Protein AF-A0A833VV05-F1 (afdb_monomer_lite)

Sequence (163 aa):
MVAESTSGPASGTRRAVASLAGASEFLPGLPSRGNFTLGFNSNMNVKTHLCLHDTSPPVGQIIKTDATNILIRSLQLNKQKSDLKEPVPKGKRTPTRYLDSKVPSKRLNTGASSSRQGSSSGFSEQTLQSLTVERLRALLKERGLSPKGRKDELISRLKNHDA

InterPro domains:
  IPR003034 SAP domain [PF02037] (128-162)
  IPR003034 SAP domain [PS50800] (128-162)
  IPR003034 SAP domain [SM00513] (128-162)
  IPR018276 DET1- and DDB1-associated protein 1 domain [PF10172] (25-81)
  IPR033575 DET1- and DDB1-associated protein 1-like [PTHR31879] (24-151)
  IPR036361 SAP domain superfamily [G3DSA:1.10.720.30] (127-163)
  IPR036361 SAP domain superfamily [SSF68906] (122-161)

Radius of gyration: 33.91 Å; chains: 1; bounding box: 61×110×70 Å

pLDDT: mean 73.34, std 20.2, range [37.59, 97.0]

Organism: NCBI:txid544730

Foldseek 3Di:
DDDDDDDDDDDDPDDDDPDDPDCVVVPPPDDDPPPDPDDDDPPPPDDDDDPPDDPPPPPPDDDDDDPDDPVVVVVVVVVVVVVVDDDDDDDDDDPDDPPDPPDPDDDDDDPPPPDPPPDLQQQDLVRLVPDDLVVLLVVCVVVVHDSDDDSVVSSVVSVVVND

Secondary structure (DSSP, 8-state):
-------PPP-----------SGGGG-TT----S---SPPPS---PPPP---S--PPPTT-------S-HHHHHHHHHHHHHHTS------S--------------------------------HHHHHHS-HHHHHHHHHHTT----S-HHHHHHHHHHHH-

Structure (mmCIF, N/CA/C/O backbone):
data_AF-A0A833VV05-F1
#
_entry.id   AF-A0A833VV05-F1
#
loop_
_atom_site.group_PDB
_atom_site.id
_atom_site.type_symbol
_atom_site.label_atom_id
_atom_site.label_alt_id
_atom_site.label_comp_id
_atom_site.label_asym_id
_atom_site.label_entity_id
_atom_site.label_seq_id
_atom_site.pdbx_PDB_ins_code
_atom_site.Cartn_x
_atom_site.Cartn_y
_atom_site.Cartn_z
_atom_site.occupancy
_atom_site.B_iso_or_equiv
_atom_site.auth_seq_id
_atom_site.auth_comp_id
_atom_site.auth_asym_id
_atom_site.auth_atom_id
_atom_site.pdbx_PDB_model_num
ATOM 1 N N . MET A 1 1 ? -0.731 -90.424 -5.203 1.00 41.53 1 MET A N 1
ATOM 2 C CA . MET A 1 1 ? 0.075 -89.302 -4.666 1.00 41.53 1 MET A CA 1
ATOM 3 C C . MET A 1 1 ? 0.309 -88.378 -5.852 1.00 41.53 1 MET A C 1
ATOM 5 O O . MET A 1 1 ? 0.805 -88.873 -6.845 1.00 41.53 1 MET A O 1
ATOM 9 N N . VAL A 1 2 ? -0.145 -87.132 -5.920 1.00 42.22 2 VAL A N 1
ATOM 10 C CA . VAL A 1 2 ? -0.002 -86.020 -4.969 1.00 42.22 2 VAL A CA 1
ATOM 11 C C . VAL A 1 2 ? -1.119 -84.991 -5.236 1.00 42.22 2 VAL A C 1
ATOM 13 O O . VAL A 1 2 ? -1.679 -84.949 -6.326 1.00 42.22 2 VAL A O 1
ATOM 16 N N . ALA A 1 3 ? -1.443 -84.235 -4.190 1.00 42.66 3 ALA A N 1
ATOM 17 C CA . ALA A 1 3 ? -2.558 -83.319 -4.009 1.00 42.66 3 ALA A CA 1
ATOM 18 C C . ALA A 1 3 ? -2.575 -82.061 -4.899 1.00 42.66 3 ALA A C 1
ATOM 20 O O . ALA A 1 3 ? -1.542 -81.522 -5.289 1.00 42.66 3 ALA A O 1
ATOM 21 N N . GLU A 1 4 ? -3.796 -81.562 -5.093 1.00 37.59 4 GLU A N 1
ATOM 22 C CA . GLU A 1 4 ? -4.142 -80.180 -5.413 1.00 37.59 4 GLU A CA 1
ATOM 23 C C . GLU A 1 4 ? -3.740 -79.249 -4.255 1.00 37.59 4 GLU A C 1
ATOM 25 O O . GLU A 1 4 ? -3.942 -79.579 -3.085 1.00 37.59 4 GLU A O 1
ATOM 30 N N . SER A 1 5 ? -3.174 -78.080 -4.560 1.00 43.81 5 SER A N 1
ATOM 31 C CA . SER A 1 5 ? -3.082 -76.952 -3.624 1.00 43.81 5 SER A CA 1
ATOM 32 C C . SER A 1 5 ? -2.932 -75.641 -4.389 1.00 43.81 5 SER A C 1
ATOM 34 O O . SER A 1 5 ? -1.874 -75.301 -4.915 1.00 43.81 5 SER A O 1
ATOM 36 N N . THR A 1 6 ? -4.032 -74.901 -4.431 1.00 48.34 6 THR A N 1
ATOM 37 C CA . THR A 1 6 ? -4.103 -73.472 -4.721 1.00 48.34 6 THR A CA 1
ATOM 38 C C . THR A 1 6 ? -3.445 -72.666 -3.598 1.00 48.34 6 THR A C 1
ATOM 40 O O . THR A 1 6 ? -3.813 -72.849 -2.440 1.00 48.34 6 THR A O 1
ATOM 43 N N . SER A 1 7 ? -2.581 -71.698 -3.913 1.00 41.19 7 SER A N 1
ATOM 44 C CA . SER A 1 7 ? -2.382 -70.525 -3.044 1.00 41.19 7 SER A CA 1
ATOM 45 C C . SER A 1 7 ? -1.644 -69.405 -3.779 1.00 41.19 7 SER A C 1
ATOM 47 O O . SER A 1 7 ? -0.454 -69.522 -4.072 1.00 41.19 7 SER A O 1
ATOM 49 N N . GLY A 1 8 ? -2.352 -68.307 -4.058 1.00 39.28 8 GLY A N 1
ATOM 50 C CA . GLY A 1 8 ? -1.732 -67.032 -4.420 1.00 39.28 8 GLY A CA 1
ATOM 51 C C . GLY A 1 8 ? -1.012 -66.402 -3.217 1.00 39.28 8 GLY A C 1
ATOM 52 O O . GLY A 1 8 ? -1.348 -66.718 -2.073 1.00 39.28 8 GLY A O 1
ATOM 53 N N . PRO A 1 9 ? -0.031 -65.509 -3.429 1.00 45.41 9 PRO A N 1
ATOM 54 C CA . PRO A 1 9 ? 0.635 -64.844 -2.323 1.00 45.41 9 PRO A CA 1
ATOM 55 C C . PRO A 1 9 ? -0.220 -63.688 -1.791 1.00 45.41 9 PRO A C 1
ATOM 57 O O . PRO A 1 9 ? -0.620 -62.771 -2.509 1.00 45.41 9 PRO A O 1
ATOM 60 N N . ALA A 1 10 ? -0.489 -63.778 -0.493 1.00 38.91 10 ALA A N 1
ATOM 61 C CA . ALA A 1 10 ? -1.207 -62.819 0.314 1.00 38.91 10 ALA A CA 1
ATOM 62 C C . ALA A 1 10 ? -0.464 -61.481 0.459 1.00 38.91 10 ALA A C 1
ATOM 64 O O . ALA A 1 10 ? 0.754 -61.414 0.620 1.00 38.91 10 ALA A O 1
ATOM 65 N N . SER A 1 11 ? -1.275 -60.423 0.498 1.00 46.88 11 SER A N 1
ATOM 66 C CA . SER A 1 11 ? -0.997 -59.132 1.125 1.00 46.88 11 SER A CA 1
ATOM 67 C C . SER A 1 11 ? -0.297 -59.297 2.477 1.00 46.88 11 SER A C 1
ATOM 69 O O . SER A 1 11 ? -0.811 -59.989 3.358 1.00 46.88 11 SER A O 1
ATOM 71 N N . GLY A 1 12 ? 0.829 -58.607 2.684 1.00 40.38 12 GLY A N 1
ATOM 72 C CA . GLY A 1 12 ? 1.460 -58.624 3.999 1.00 40.38 12 GLY A CA 1
ATOM 73 C C . GLY A 1 12 ? 2.858 -58.034 4.141 1.00 40.38 12 GLY A C 1
ATOM 74 O O . GLY A 1 12 ? 3.636 -58.577 4.917 1.00 40.38 12 GLY A O 1
ATOM 75 N N . THR A 1 13 ? 3.201 -56.911 3.509 1.00 48.06 13 THR A N 1
ATOM 76 C CA . THR A 1 13 ? 4.339 -56.101 3.985 1.00 48.06 13 THR A CA 1
ATOM 77 C C . THR A 1 13 ? 3.888 -55.218 5.145 1.00 48.06 13 THR A C 1
ATOM 79 O O . THR A 1 13 ? 3.693 -54.013 5.022 1.00 48.06 13 THR A O 1
ATOM 82 N N . ARG A 1 14 ? 3.734 -55.829 6.325 1.00 61.78 14 ARG A N 1
ATOM 83 C CA . ARG A 1 14 ? 3.861 -55.092 7.586 1.00 61.78 14 ARG A CA 1
ATOM 84 C C . ARG A 1 14 ? 5.339 -55.045 7.950 1.00 61.78 14 ARG A C 1
ATOM 86 O O . ARG A 1 14 ? 5.885 -56.047 8.403 1.00 61.78 14 ARG A O 1
ATOM 93 N N . ARG A 1 15 ? 5.981 -53.882 7.805 1.00 39.06 15 ARG A N 1
ATOM 94 C CA . ARG A 1 15 ? 7.202 -53.578 8.560 1.00 39.06 15 ARG A CA 1
ATOM 95 C C . ARG A 1 15 ? 7.352 -52.074 8.789 1.00 39.06 15 ARG A C 1
ATOM 97 O O . ARG A 1 15 ? 7.561 -51.343 7.837 1.00 39.06 15 ARG A O 1
ATOM 104 N N . ALA A 1 16 ? 7.228 -51.716 10.073 1.00 42.12 16 ALA A N 1
ATOM 105 C CA . ALA A 1 16 ? 7.952 -50.688 10.832 1.00 42.12 16 ALA A CA 1
ATOM 106 C C . ALA A 1 16 ? 8.048 -49.284 10.182 1.00 42.12 16 ALA A C 1
ATOM 108 O O . ALA A 1 16 ? 8.603 -49.119 9.111 1.00 42.12 16 ALA A O 1
ATOM 109 N N . VAL A 1 17 ? 7.582 -48.196 10.787 1.00 45.38 17 VAL A N 1
ATOM 110 C CA . VAL A 1 17 ? 7.874 -47.745 12.151 1.00 45.38 17 VAL A CA 1
ATOM 111 C C . VAL A 1 17 ? 6.917 -46.604 12.512 1.00 45.38 17 VAL A C 1
ATOM 113 O O . VAL A 1 17 ? 6.590 -45.762 11.679 1.00 45.38 17 VAL A O 1
ATOM 116 N N . ALA A 1 18 ? 6.490 -46.557 13.772 1.00 54.88 18 ALA A N 1
ATOM 117 C CA . ALA A 1 18 ? 5.976 -45.333 14.371 1.00 54.88 18 ALA A CA 1
ATOM 118 C C . ALA A 1 18 ? 7.066 -44.241 14.355 1.00 54.88 18 ALA A C 1
ATOM 120 O O . ALA A 1 18 ? 8.248 -44.564 14.450 1.00 54.88 18 ALA A O 1
ATOM 121 N N . SER A 1 19 ? 6.635 -42.973 14.314 1.00 54.44 19 SER A N 1
ATOM 122 C CA . SER A 1 19 ? 7.435 -41.732 14.375 1.00 54.44 19 SER A CA 1
ATOM 123 C C . SER A 1 19 ? 7.867 -41.102 13.037 1.00 54.44 19 SER A C 1
ATOM 125 O O . SER A 1 19 ? 9.054 -40.898 12.791 1.00 54.44 19 SER A O 1
ATOM 127 N N . LEU A 1 20 ? 6.895 -40.666 12.224 1.00 55.66 20 LEU A N 1
ATOM 128 C CA . LEU A 1 20 ? 7.087 -39.514 11.323 1.00 55.66 20 LEU A CA 1
ATOM 129 C C . LEU A 1 20 ? 5.802 -38.680 11.114 1.00 55.66 20 LEU A C 1
ATOM 131 O O . LEU A 1 20 ? 5.633 -38.044 10.078 1.00 55.66 20 LEU A O 1
ATOM 135 N N . ALA A 1 21 ? 4.875 -38.681 12.078 1.00 62.47 21 ALA A N 1
ATOM 136 C CA . ALA A 1 21 ? 3.733 -37.761 12.068 1.00 62.47 21 ALA A CA 1
ATOM 137 C C . ALA A 1 21 ? 4.200 -36.401 12.608 1.00 62.47 21 ALA A C 1
ATOM 139 O O . ALA A 1 21 ? 4.061 -36.086 13.789 1.00 62.47 21 ALA A O 1
ATOM 140 N N . GLY A 1 22 ? 4.906 -35.662 11.756 1.00 73.12 22 GLY A N 1
ATOM 141 C CA . GLY A 1 22 ? 5.257 -34.264 11.976 1.00 73.12 22 GLY A CA 1
ATOM 142 C C . GLY A 1 22 ? 4.432 -33.362 11.062 1.00 73.12 22 GLY A C 1
ATOM 143 O O . GLY A 1 22 ? 3.610 -33.829 10.281 1.00 73.12 22 GLY A O 1
ATOM 144 N N . ALA A 1 23 ? 4.708 -32.057 11.084 1.00 81.88 23 ALA A N 1
ATOM 145 C CA . ALA A 1 23 ? 3.979 -31.067 10.285 1.00 81.88 23 ALA A CA 1
ATOM 146 C C . ALA A 1 23 ? 3.953 -31.344 8.762 1.00 81.88 23 ALA A C 1
ATOM 148 O O . ALA A 1 23 ? 3.138 -30.755 8.058 1.00 81.88 23 ALA A O 1
ATOM 149 N N . SER A 1 24 ? 4.809 -32.237 8.248 1.00 86.12 24 SER A N 1
ATOM 150 C CA . SER A 1 24 ? 4.853 -32.665 6.844 1.00 86.12 24 SER A CA 1
ATOM 151 C C . SER A 1 24 ? 3.555 -33.297 6.344 1.00 86.12 24 SER A C 1
ATOM 153 O O . SER A 1 24 ? 3.275 -33.213 5.150 1.00 86.12 24 SER A O 1
ATOM 155 N N . GLU A 1 25 ? 2.737 -33.871 7.228 1.00 90.44 25 GLU A N 1
ATOM 156 C CA . GLU A 1 25 ? 1.419 -34.407 6.864 1.00 90.44 25 GLU A CA 1
ATOM 157 C C . GLU A 1 25 ? 0.432 -33.319 6.398 1.00 90.44 25 GLU A C 1
ATOM 159 O O . GLU A 1 25 ? -0.494 -33.607 5.642 1.00 90.44 25 GLU A O 1
ATOM 164 N N . PHE A 1 26 ? 0.676 -32.056 6.771 1.00 89.00 26 PHE A N 1
ATOM 165 C CA . PHE A 1 26 ? -0.127 -30.891 6.379 1.00 89.00 26 PHE A CA 1
ATOM 166 C C . PHE A 1 26 ? 0.482 -30.081 5.225 1.00 89.00 26 PHE A C 1
ATOM 168 O O . PHE A 1 26 ? -0.053 -29.033 4.863 1.00 89.00 26 PHE A O 1
ATOM 175 N N . LEU A 1 27 ? 1.597 -30.539 4.648 1.00 88.06 27 LEU A N 1
ATOM 176 C CA . LEU A 1 27 ? 2.273 -29.881 3.527 1.00 88.06 27 LEU A CA 1
ATOM 177 C C . LEU A 1 27 ? 2.040 -30.483 2.117 1.00 88.06 27 LEU A C 1
ATOM 179 O O . LEU A 1 27 ? 2.607 -29.922 1.174 1.00 88.06 27 LEU A O 1
ATOM 183 N N . PRO A 1 28 ? 1.261 -31.565 1.877 1.00 92.12 28 PRO A N 1
ATOM 184 C CA . PRO A 1 28 ? 1.012 -32.005 0.506 1.00 92.12 28 PRO A CA 1
ATOM 185 C C . PRO A 1 28 ? 0.095 -31.017 -0.238 1.00 92.12 28 PRO A C 1
ATOM 187 O O . PRO A 1 28 ? -0.791 -30.399 0.348 1.00 92.12 28 PRO A O 1
ATOM 190 N N . GLY A 1 29 ? 0.287 -30.884 -1.556 1.00 90.69 29 GLY A N 1
ATOM 191 C CA . GLY A 1 29 ? -0.605 -30.095 -2.419 1.00 90.69 29 GLY A CA 1
ATOM 192 C C . GLY A 1 29 ? -0.365 -28.581 -2.422 1.00 90.69 29 GLY A C 1
ATOM 193 O O . GLY A 1 29 ? -1.275 -27.824 -2.757 1.00 90.69 29 GLY A O 1
ATOM 194 N N . LEU A 1 30 ? 0.842 -28.119 -2.073 1.00 90.12 30 LEU A N 1
ATOM 195 C CA . LEU A 1 30 ? 1.192 -26.703 -2.209 1.00 90.12 30 LEU A CA 1
ATOM 196 C C . LEU A 1 30 ? 1.001 -26.224 -3.662 1.00 90.12 30 LEU A C 1
ATOM 198 O O . LEU A 1 30 ? 1.358 -26.950 -4.596 1.00 90.12 30 LEU A O 1
ATOM 202 N N . PRO A 1 31 ? 0.485 -25.000 -3.882 1.00 91.50 31 PRO A N 1
ATOM 203 C CA . PRO A 1 31 ? 0.321 -24.458 -5.224 1.00 91.50 31 PRO A CA 1
ATOM 204 C C . PRO A 1 31 ? 1.661 -24.406 -5.969 1.00 91.50 31 PRO A C 1
ATOM 206 O O . PRO A 1 31 ? 2.558 -23.647 -5.602 1.00 91.50 31 PRO A O 1
ATOM 209 N N . SER A 1 32 ? 1.786 -25.185 -7.042 1.00 87.69 32 SER A N 1
ATOM 210 C CA . SER A 1 32 ? 2.946 -25.144 -7.932 1.00 87.69 32 SER A CA 1
ATOM 211 C C . SER A 1 32 ? 2.616 -24.345 -9.186 1.00 87.69 32 SER A C 1
ATOM 213 O O . SER A 1 32 ? 1.619 -24.605 -9.856 1.00 87.69 32 SER A O 1
ATOM 215 N N . ARG A 1 33 ? 3.475 -23.376 -9.524 1.00 89.62 33 ARG A N 1
ATOM 216 C CA . ARG A 1 33 ? 3.461 -22.693 -10.830 1.00 89.62 33 ARG A CA 1
ATOM 217 C C . ARG A 1 33 ? 4.477 -23.275 -11.819 1.00 89.62 33 ARG A C 1
ATOM 219 O O . ARG A 1 33 ? 4.757 -22.640 -12.824 1.00 89.62 33 ARG A O 1
ATOM 226 N N . GLY A 1 34 ? 5.041 -24.452 -11.525 1.00 87.88 34 GLY A N 1
ATOM 227 C CA . GLY A 1 34 ? 6.031 -25.119 -12.383 1.00 87.88 34 GLY A CA 1
ATOM 228 C C . GLY A 1 34 ? 7.451 -24.541 -12.318 1.00 87.88 34 GLY A C 1
ATOM 229 O O . GLY A 1 34 ? 8.301 -24.926 -13.111 1.00 87.88 34 GLY A O 1
ATOM 230 N N . ASN A 1 35 ? 7.730 -23.638 -11.376 1.00 81.50 35 ASN A N 1
ATOM 231 C CA . ASN A 1 35 ? 9.052 -23.031 -11.206 1.00 81.50 35 ASN A CA 1
ATOM 232 C C . ASN A 1 35 ? 9.940 -23.896 -10.285 1.00 81.50 35 ASN A C 1
ATOM 234 O O . ASN A 1 35 ? 9.422 -24.546 -9.380 1.00 81.50 35 ASN A O 1
ATOM 238 N N . PHE A 1 36 ? 11.268 -23.840 -10.471 1.00 75.88 36 PHE A N 1
ATOM 239 C CA . PHE A 1 36 ? 12.298 -24.466 -9.608 1.00 75.88 36 PHE A CA 1
ATOM 240 C C . PHE A 1 36 ? 12.461 -25.998 -9.694 1.00 75.88 36 PHE A C 1
ATOM 242 O O . PHE A 1 36 ? 12.888 -26.632 -8.733 1.00 75.88 36 PHE A O 1
ATOM 249 N N . THR A 1 37 ? 12.166 -26.608 -10.845 1.00 81.94 37 THR A N 1
ATOM 250 C CA . THR A 1 37 ? 12.407 -28.047 -11.089 1.00 81.94 37 THR A CA 1
ATOM 251 C C . THR A 1 37 ? 13.854 -28.380 -11.464 1.00 81.94 37 THR A C 1
ATOM 253 O O . THR A 1 37 ? 14.282 -29.516 -11.278 1.00 81.94 37 THR A O 1
ATOM 256 N N . LEU A 1 38 ? 14.621 -27.406 -11.965 1.00 79.75 38 LEU A N 1
ATOM 257 C CA . LEU A 1 38 ? 16.062 -27.526 -12.182 1.00 79.75 38 LEU A CA 1
ATOM 258 C C . LEU A 1 38 ? 16.828 -26.808 -11.065 1.00 79.75 38 LEU A C 1
ATOM 260 O O . LEU A 1 38 ? 16.429 -25.730 -10.621 1.00 79.75 38 LEU A O 1
ATOM 264 N N . GLY A 1 39 ? 17.938 -27.413 -10.634 1.00 74.44 39 GLY A N 1
ATOM 265 C CA . GLY A 1 39 ? 18.838 -26.846 -9.632 1.00 74.44 39 GLY A CA 1
ATOM 266 C C . GLY A 1 39 ? 19.329 -25.459 -10.043 1.00 74.44 39 GLY A C 1
ATOM 267 O O . GLY A 1 39 ? 19.708 -25.226 -11.189 1.00 74.44 39 GLY A O 1
ATOM 268 N N . PHE A 1 40 ? 19.285 -24.526 -9.099 1.00 71.19 40 PHE A N 1
ATOM 269 C CA . PHE A 1 40 ? 19.706 -23.153 -9.318 1.00 71.19 40 PHE A CA 1
ATOM 270 C C . PHE A 1 40 ? 21.187 -22.996 -8.985 1.00 71.19 40 PHE A C 1
ATOM 272 O O . PHE A 1 40 ? 21.615 -23.274 -7.865 1.00 71.19 40 PHE A O 1
ATOM 279 N N . ASN A 1 41 ? 21.968 -22.519 -9.947 1.00 72.00 41 ASN A N 1
ATOM 280 C CA . ASN A 1 41 ? 23.381 -22.231 -9.745 1.00 72.00 41 ASN A CA 1
ATOM 281 C C . ASN A 1 41 ? 23.489 -20.854 -9.073 1.00 72.00 41 ASN A C 1
ATOM 283 O O . ASN A 1 41 ? 22.995 -19.868 -9.611 1.00 72.00 41 ASN A O 1
ATOM 287 N N . SER A 1 42 ? 24.153 -20.765 -7.918 1.00 68.38 42 SER A N 1
ATOM 288 C CA . SER A 1 42 ? 24.275 -19.541 -7.098 1.00 68.38 42 SER A CA 1
ATOM 289 C C . SER A 1 42 ? 25.023 -18.378 -7.766 1.00 68.38 42 SER A C 1
ATOM 291 O O . SER A 1 42 ? 25.141 -17.299 -7.187 1.00 68.38 42 SER A O 1
ATOM 293 N N . ASN A 1 43 ? 25.530 -18.576 -8.981 1.00 70.31 43 ASN A N 1
ATOM 294 C CA . ASN A 1 43 ? 26.220 -17.557 -9.757 1.00 70.31 43 ASN A CA 1
ATOM 295 C C . ASN A 1 43 ? 25.186 -16.693 -10.484 1.00 70.31 43 ASN A C 1
ATOM 297 O O . ASN A 1 43 ? 24.969 -16.828 -11.686 1.00 70.31 43 ASN A O 1
ATOM 301 N N . MET A 1 44 ? 24.532 -15.818 -9.721 1.00 67.06 44 MET A N 1
ATOM 302 C CA . MET A 1 44 ? 23.611 -14.806 -10.229 1.00 67.06 44 MET A CA 1
ATOM 303 C C . MET A 1 44 ? 24.351 -13.788 -11.097 1.00 67.06 44 MET A C 1
ATOM 305 O O . MET A 1 44 ? 24.775 -12.732 -10.634 1.00 67.06 44 MET A O 1
ATOM 309 N N . ASN A 1 45 ? 24.473 -14.085 -12.383 1.00 73.19 45 ASN A N 1
ATOM 310 C CA . ASN A 1 45 ? 24.877 -13.145 -13.419 1.00 73.19 45 ASN A CA 1
ATOM 311 C C . ASN A 1 45 ? 23.718 -12.184 -13.744 1.00 73.19 45 ASN A C 1
ATOM 313 O O . ASN A 1 45 ? 23.178 -12.173 -14.850 1.00 73.19 45 ASN A O 1
ATOM 317 N N . VAL A 1 46 ? 23.311 -11.369 -12.765 1.00 79.56 46 VAL A N 1
ATOM 318 C CA . VAL A 1 46 ? 22.346 -10.289 -13.002 1.00 79.56 46 VAL A CA 1
ATOM 319 C C . VAL A 1 46 ? 22.972 -9.247 -13.925 1.00 79.56 46 VAL A C 1
ATOM 321 O O . VAL A 1 46 ? 23.988 -8.633 -13.606 1.00 79.56 46 VAL A O 1
ATOM 324 N N . LYS A 1 47 ? 22.376 -9.049 -15.101 1.00 84.38 47 LYS A N 1
ATOM 325 C CA . LYS A 1 47 ? 22.796 -7.990 -16.018 1.00 84.38 47 LYS A CA 1
ATOM 326 C C . LYS A 1 47 ? 22.252 -6.655 -15.517 1.00 84.38 47 LYS A C 1
ATOM 328 O O . LYS A 1 47 ? 21.045 -6.514 -15.334 1.00 84.38 47 LYS A O 1
ATOM 333 N N . THR A 1 48 ? 23.125 -5.666 -15.341 1.00 88.12 48 THR A N 1
ATOM 334 C CA . THR A 1 48 ? 22.708 -4.292 -15.040 1.00 88.12 48 THR A CA 1
ATOM 335 C C . THR A 1 48 ? 21.836 -3.762 -16.176 1.00 88.12 48 THR A C 1
ATOM 337 O O . THR A 1 48 ? 22.239 -3.795 -17.342 1.00 88.12 48 THR A O 1
ATOM 340 N N . HIS A 1 49 ? 20.635 -3.283 -15.851 1.00 88.88 49 HIS A N 1
ATOM 341 C CA . HIS A 1 49 ? 19.786 -2.614 -16.828 1.00 88.88 49 HIS A CA 1
ATOM 342 C C . HIS A 1 49 ? 20.294 -1.187 -17.050 1.00 88.88 49 HIS A C 1
ATOM 344 O O . HIS A 1 49 ? 20.330 -0.388 -16.116 1.00 88.88 49 HIS A O 1
ATOM 350 N N . LEU A 1 50 ? 20.690 -0.884 -18.287 1.00 92.06 50 LEU A N 1
ATOM 351 C CA . LEU A 1 50 ? 21.028 0.463 -18.731 1.00 92.06 50 LEU A CA 1
ATOM 352 C C . LEU A 1 50 ? 19.871 0.986 -19.583 1.00 92.06 50 LEU A C 1
ATOM 354 O O . LEU A 1 50 ? 19.564 0.407 -20.627 1.00 92.06 50 LEU A O 1
ATOM 358 N N . CYS A 1 51 ? 19.233 2.065 -19.138 1.00 90.06 51 CYS A N 1
ATOM 359 C CA . CYS A 1 51 ? 18.159 2.709 -19.885 1.00 90.06 51 CYS A CA 1
ATOM 360 C C . CYS A 1 51 ? 18.743 3.400 -21.129 1.00 90.06 51 CYS A C 1
ATOM 362 O O . CYS A 1 51 ? 19.309 4.483 -21.028 1.00 90.06 51 CYS A O 1
ATOM 364 N N . LEU A 1 52 ? 18.633 2.758 -22.297 1.00 91.56 52 LEU A N 1
ATOM 365 C CA . LEU A 1 52 ? 19.066 3.315 -23.592 1.00 91.56 52 LEU A CA 1
ATOM 366 C C . LEU A 1 52 ? 17.988 4.173 -24.273 1.00 91.56 52 LEU A C 1
ATOM 368 O O . LEU A 1 52 ? 18.249 4.813 -25.289 1.00 91.56 52 LEU A O 1
ATOM 372 N N . HIS A 1 53 ? 16.774 4.159 -23.731 1.00 90.50 53 HIS A N 1
ATOM 373 C CA . HIS A 1 53 ? 15.620 4.885 -24.242 1.00 90.50 53 HIS A CA 1
ATOM 374 C C . HIS A 1 53 ? 15.124 5.863 -23.186 1.00 90.50 53 HIS A C 1
ATOM 376 O O . HIS A 1 53 ? 15.408 5.695 -21.999 1.00 90.50 53 HIS A O 1
ATOM 382 N N . ASP A 1 54 ? 14.375 6.870 -23.625 1.00 88.50 54 ASP A N 1
ATOM 383 C CA . ASP A 1 54 ? 13.749 7.814 -22.713 1.00 88.50 54 ASP A CA 1
ATOM 384 C C . ASP A 1 54 ? 12.790 7.078 -21.764 1.00 88.50 54 ASP A C 1
ATOM 386 O O . ASP A 1 54 ? 11.860 6.394 -22.193 1.00 88.50 54 ASP A O 1
ATOM 390 N N . THR A 1 55 ? 13.052 7.198 -20.464 1.00 87.56 55 THR A N 1
ATOM 391 C CA . THR A 1 55 ? 12.211 6.663 -19.387 1.00 87.56 55 THR A CA 1
ATOM 392 C C . THR A 1 55 ? 11.396 7.764 -18.722 1.00 87.56 55 THR A C 1
ATOM 394 O O . THR A 1 55 ? 11.018 7.635 -17.553 1.00 87.56 55 THR A O 1
ATOM 397 N N . SER A 1 56 ? 11.171 8.877 -19.423 1.00 87.06 56 SER A N 1
ATOM 398 C CA . SER A 1 56 ? 10.251 9.905 -18.968 1.00 87.06 56 SER A CA 1
ATOM 399 C C . SER A 1 56 ? 8.869 9.287 -18.688 1.00 87.06 56 SER A C 1
ATOM 401 O O . SER A 1 56 ? 8.431 8.356 -19.374 1.00 87.06 56 SER A O 1
ATOM 403 N N . PRO A 1 57 ? 8.187 9.728 -17.615 1.00 86.25 57 PRO A N 1
ATOM 404 C CA . PRO A 1 57 ? 6.864 9.217 -17.290 1.00 86.25 57 PRO A CA 1
ATOM 405 C C . PRO A 1 57 ? 5.884 9.499 -18.443 1.00 86.25 57 PRO A C 1
ATOM 407 O O . PRO A 1 57 ? 6.024 10.521 -19.119 1.00 86.25 57 PRO A O 1
ATOM 410 N N . PRO A 1 58 ? 4.864 8.643 -18.655 1.00 88.06 58 PRO A N 1
ATOM 411 C CA . PRO A 1 58 ? 3.869 8.849 -19.702 1.00 88.06 58 PRO A CA 1
ATOM 412 C C . PRO A 1 58 ? 3.256 10.252 -19.653 1.00 88.06 58 PRO A C 1
ATOM 414 O O . PRO A 1 58 ? 2.909 10.762 -18.581 1.00 88.06 58 PRO A O 1
ATOM 417 N N . VAL A 1 59 ? 3.108 10.873 -20.827 1.00 87.19 59 VAL A N 1
ATOM 418 C CA . VAL A 1 59 ? 2.633 12.255 -20.928 1.00 87.19 59 VAL A CA 1
ATOM 419 C C . VAL A 1 59 ? 1.250 12.398 -20.279 1.00 87.19 59 VAL A C 1
ATOM 421 O O . VAL A 1 59 ? 0.359 11.574 -20.474 1.00 87.19 59 VAL A O 1
ATOM 424 N N . GLY A 1 60 ? 1.078 13.437 -19.460 1.00 86.56 60 GLY A N 1
ATOM 425 C CA . GLY A 1 60 ? -0.174 13.710 -18.745 1.00 86.56 60 GLY A CA 1
ATOM 426 C C . GLY A 1 60 ? -0.350 12.975 -17.410 1.00 86.56 60 GLY A C 1
ATOM 427 O O . GLY A 1 60 ? -1.234 13.349 -16.637 1.00 86.56 60 GLY A O 1
ATOM 428 N N . GLN A 1 61 ? 0.501 12.000 -17.072 1.00 89.06 61 G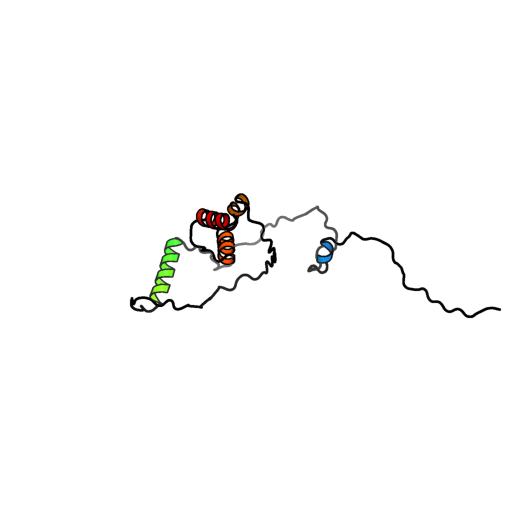LN A N 1
ATOM 429 C CA . GLN A 1 61 ? 0.461 11.353 -15.760 1.00 89.06 61 GLN A CA 1
ATOM 430 C C . GLN A 1 61 ? 1.330 12.115 -14.752 1.00 89.06 61 GLN A C 1
ATOM 432 O O . GLN A 1 61 ? 2.538 11.917 -14.657 1.00 89.06 61 GLN A O 1
ATOM 437 N N . ILE A 1 62 ? 0.694 12.985 -13.966 1.00 90.06 62 ILE A N 1
ATOM 438 C CA . ILE A 1 62 ? 1.365 13.780 -12.931 1.00 90.06 62 ILE A CA 1
ATOM 439 C C . ILE A 1 62 ? 0.930 13.279 -11.555 1.00 90.06 62 ILE A C 1
ATOM 441 O O . ILE A 1 62 ? -0.245 13.360 -11.195 1.00 90.06 62 ILE A O 1
ATOM 445 N N . ILE A 1 63 ? 1.887 12.802 -10.759 1.00 91.44 63 ILE A N 1
ATOM 446 C CA . ILE A 1 63 ? 1.652 12.471 -9.352 1.00 91.44 63 ILE A CA 1
ATOM 447 C C . ILE A 1 63 ? 1.633 13.784 -8.567 1.00 91.44 63 ILE A C 1
ATOM 449 O O . ILE A 1 63 ? 2.653 14.461 -8.452 1.00 91.44 63 ILE A O 1
ATOM 453 N N . LYS A 1 64 ? 0.462 14.162 -8.046 1.00 94.38 64 LYS A N 1
ATOM 454 C CA . LYS A 1 64 ? 0.290 15.344 -7.193 1.00 94.38 64 LYS A CA 1
ATOM 455 C C . LYS A 1 64 ? 0.031 14.916 -5.757 1.00 94.38 64 LYS A C 1
ATOM 457 O O . LYS A 1 64 ? -0.792 14.037 -5.508 1.00 94.38 64 LYS A O 1
ATOM 462 N N . THR A 1 65 ? 0.688 15.591 -4.825 1.00 95.94 65 THR A N 1
ATOM 463 C CA . THR A 1 65 ? 0.419 15.449 -3.395 1.00 95.94 65 THR A CA 1
ATOM 464 C C . THR A 1 65 ? -0.521 16.560 -2.955 1.00 95.94 65 THR A C 1
ATOM 466 O O . THR A 1 65 ? -0.334 17.722 -3.307 1.00 95.94 65 THR A O 1
ATOM 469 N N . ASP A 1 66 ? -1.544 16.196 -2.189 1.00 96.00 66 ASP A N 1
ATOM 470 C CA . ASP A 1 66 ? -2.422 17.162 -1.538 1.00 96.0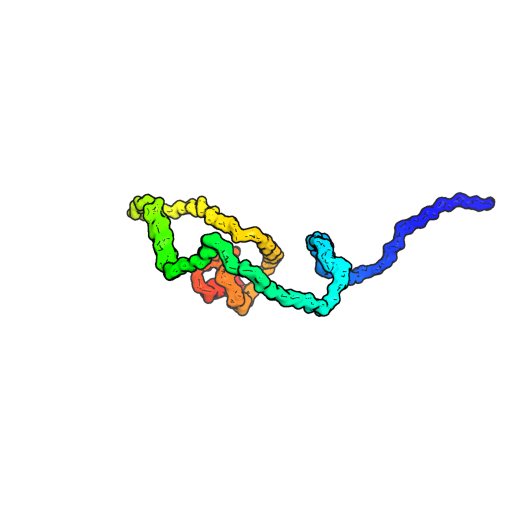0 66 ASP A CA 1
ATOM 471 C C . ASP A 1 66 ? -1.637 17.913 -0.453 1.00 96.00 66 ASP A C 1
ATOM 473 O O . ASP A 1 66 ? -1.138 17.305 0.493 1.00 96.00 66 ASP A O 1
ATOM 477 N N . ALA A 1 67 ? -1.505 19.229 -0.619 1.00 96.69 67 ALA A N 1
ATOM 478 C CA . ALA A 1 67 ? -0.752 20.088 0.290 1.00 96.69 67 ALA A CA 1
ATOM 479 C C . ALA A 1 67 ? -1.534 20.457 1.562 1.00 96.69 67 ALA A C 1
ATOM 481 O O . ALA A 1 67 ? -0.976 21.067 2.477 1.00 96.69 67 ALA A O 1
ATOM 482 N N . THR A 1 68 ? -2.827 20.131 1.638 1.00 96.75 68 THR A N 1
ATOM 483 C CA . THR A 1 68 ? -3.627 20.451 2.819 1.00 96.75 68 THR A CA 1
ATOM 484 C C . THR A 1 68 ? -3.194 19.611 4.017 1.00 96.75 68 THR A C 1
ATOM 486 O O . THR A 1 68 ? -2.965 18.404 3.926 1.00 96.75 68 THR A O 1
ATOM 489 N N . ASN A 1 69 ? -3.086 20.251 5.184 1.00 96.50 69 ASN A N 1
ATOM 490 C CA . ASN A 1 69 ? -2.786 19.527 6.412 1.00 96.50 69 ASN A CA 1
ATOM 491 C C . ASN A 1 69 ? -3.891 18.492 6.690 1.00 96.50 69 ASN A C 1
ATOM 493 O O . ASN A 1 69 ? -5.084 18.802 6.609 1.00 96.50 69 ASN A O 1
ATOM 497 N N . ILE A 1 70 ? -3.489 17.280 7.073 1.00 97.00 70 ILE A N 1
ATOM 498 C CA . ILE A 1 70 ? -4.400 16.154 7.313 1.00 97.00 70 ILE A CA 1
ATOM 499 C C . ILE A 1 70 ? -5.522 16.488 8.307 1.00 97.00 70 ILE A C 1
ATOM 501 O O . ILE A 1 70 ? -6.656 16.036 8.130 1.00 97.00 70 ILE A O 1
ATOM 505 N N . LEU A 1 71 ? -5.238 17.318 9.318 1.00 96.75 71 LEU A N 1
ATOM 506 C CA . LEU A 1 71 ? -6.225 17.727 10.309 1.00 96.75 71 LEU A CA 1
ATOM 507 C C . LEU A 1 71 ? -7.280 18.631 9.668 1.00 96.75 71 LEU A C 1
ATOM 509 O O . LEU A 1 71 ? -8.471 18.356 9.794 1.00 96.75 71 LEU A O 1
ATOM 513 N N . ILE A 1 72 ? -6.848 19.650 8.921 1.00 96.75 72 ILE A N 1
ATOM 514 C CA . ILE A 1 72 ? -7.735 20.585 8.213 1.00 96.75 72 ILE A CA 1
ATOM 515 C C . ILE A 1 72 ? -8.653 19.817 7.259 1.00 96.75 72 ILE A C 1
ATOM 517 O O . ILE A 1 72 ? -9.874 19.984 7.311 1.00 96.75 72 ILE A O 1
ATOM 521 N N . ARG A 1 73 ? -8.088 18.906 6.459 1.00 96.19 73 ARG A N 1
ATOM 522 C CA . ARG A 1 73 ? -8.855 18.060 5.538 1.00 96.19 73 ARG A CA 1
ATOM 523 C C . ARG A 1 73 ? -9.896 17.212 6.272 1.00 96.19 73 ARG A C 1
ATOM 525 O O . ARG A 1 73 ? -11.044 17.138 5.839 1.00 96.19 73 ARG A O 1
ATOM 532 N N . SER A 1 74 ? -9.531 16.600 7.401 1.00 95.94 74 SER A N 1
ATOM 533 C CA . SER A 1 74 ? -10.463 15.779 8.188 1.00 95.94 74 SER A CA 1
ATOM 534 C C . SER A 1 74 ? -11.640 16.586 8.748 1.00 95.94 74 SER A C 1
ATOM 536 O O . SER A 1 74 ? -12.788 16.140 8.683 1.00 95.94 74 SER A O 1
ATOM 538 N N . LEU A 1 75 ? -11.377 17.799 9.242 1.00 96.62 75 LEU A N 1
ATOM 539 C CA . LEU A 1 75 ? -12.399 18.680 9.799 1.00 96.62 75 LEU A CA 1
ATOM 540 C C . LEU A 1 75 ? -13.346 19.188 8.705 1.00 96.62 75 LEU A C 1
ATOM 542 O O . LEU A 1 75 ? -14.561 19.182 8.900 1.00 96.62 75 LEU A O 1
ATOM 546 N N . GLN A 1 76 ? -12.814 19.550 7.534 1.00 94.88 76 GLN A N 1
ATOM 547 C CA . GLN A 1 76 ? -13.611 19.955 6.371 1.00 94.88 76 GLN A CA 1
ATOM 548 C C . GLN A 1 76 ? -14.518 18.822 5.866 1.00 94.88 76 GLN A C 1
ATOM 550 O O . GLN A 1 76 ? -15.704 19.050 5.622 1.00 94.88 76 GLN A O 1
ATOM 555 N N . LEU A 1 77 ? -14.003 17.588 5.791 1.00 92.62 77 LEU A N 1
ATOM 556 C CA . LEU A 1 77 ? -14.801 16.409 5.430 1.00 92.62 77 LEU A CA 1
ATOM 557 C C . LEU A 1 77 ? -15.918 16.128 6.446 1.00 92.62 77 LEU A C 1
ATOM 559 O O . LEU A 1 77 ? -17.010 15.709 6.063 1.00 92.62 77 LEU A O 1
ATOM 563 N N . ASN A 1 78 ? -15.664 16.348 7.738 1.00 91.56 78 ASN A N 1
ATOM 564 C CA . ASN A 1 78 ? -16.680 16.173 8.775 1.00 91.56 78 ASN A CA 1
ATOM 565 C C . ASN A 1 78 ? -17.754 17.266 8.724 1.00 91.56 78 ASN A C 1
ATOM 567 O O . ASN A 1 78 ? -18.926 16.949 8.915 1.00 91.56 78 ASN A O 1
ATOM 571 N N . LYS A 1 79 ? -17.380 18.510 8.397 1.00 93.06 79 LYS A N 1
ATOM 572 C CA . LYS A 1 79 ? -18.323 19.621 8.209 1.00 93.06 79 LYS A CA 1
ATOM 573 C C . LYS A 1 79 ? -19.297 19.353 7.053 1.00 93.06 79 LYS A C 1
ATOM 575 O O . LYS A 1 79 ? -20.506 19.432 7.236 1.00 93.06 79 LYS A O 1
ATOM 580 N N . GLN A 1 80 ? -18.791 18.923 5.896 1.00 85.12 80 GLN A N 1
ATOM 581 C CA . GLN A 1 80 ? -19.649 18.588 4.749 1.00 85.12 80 GLN A CA 1
ATOM 582 C C . GLN A 1 80 ? -20.599 17.415 5.042 1.00 85.12 80 GLN A C 1
ATOM 584 O O . GLN A 1 80 ? -21.742 17.411 4.594 1.00 85.12 80 GLN A O 1
ATOM 589 N N . LYS A 1 81 ? -20.161 16.423 5.830 1.00 85.12 81 LYS A N 1
ATOM 590 C CA . LYS A 1 81 ? -21.025 15.312 6.264 1.00 85.12 81 LYS A CA 1
ATOM 591 C C . LYS A 1 81 ? -22.119 15.742 7.244 1.00 85.12 81 LYS A C 1
ATOM 593 O O . LYS A 1 81 ? -23.169 15.104 7.256 1.00 85.12 81 LYS A O 1
ATOM 598 N N . SER A 1 82 ? -21.880 16.756 8.081 1.00 73.81 82 SER A N 1
ATOM 599 C CA . SER A 1 82 ? -22.919 17.301 8.964 1.00 73.81 82 SER A CA 1
ATOM 600 C C . SER A 1 82 ? -23.906 18.195 8.221 1.00 73.81 82 SER A C 1
ATOM 602 O O . SER A 1 82 ? -25.084 18.130 8.536 1.00 73.81 82 SER A O 1
ATOM 604 N N . ASP A 1 83 ? -23.462 18.955 7.216 1.00 65.62 83 ASP A N 1
ATOM 605 C CA . ASP A 1 83 ? -24.342 19.840 6.433 1.00 65.62 83 ASP A CA 1
ATOM 606 C C . ASP A 1 83 ? -25.307 19.060 5.513 1.00 65.62 83 ASP A C 1
ATOM 608 O O . ASP A 1 83 ? -26.383 19.546 5.187 1.00 65.62 83 ASP A O 1
ATOM 612 N N . LEU A 1 84 ? -24.969 17.819 5.136 1.00 65.19 84 LEU A N 1
ATOM 613 C CA . LEU A 1 84 ? -25.851 16.919 4.372 1.00 65.19 84 LEU A CA 1
ATOM 614 C C . LEU A 1 84 ? -26.841 16.125 5.245 1.00 65.19 84 LEU A C 1
ATOM 616 O O . LEU A 1 84 ? -27.674 15.388 4.714 1.00 65.19 84 LEU A O 1
ATOM 620 N N . LYS A 1 85 ? -26.750 16.228 6.577 1.00 63.38 85 LYS A N 1
ATOM 621 C CA . LYS A 1 85 ? -27.760 15.687 7.493 1.00 63.38 85 LYS A CA 1
ATOM 622 C C . LYS A 1 85 ? -28.639 16.837 7.971 1.00 63.38 85 LYS A C 1
ATOM 624 O O . LYS A 1 85 ? -28.209 17.628 8.802 1.00 63.38 85 LYS A O 1
ATOM 629 N N . GLU A 1 86 ? -29.868 16.881 7.457 1.00 58.56 86 GLU A N 1
ATOM 630 C CA . GLU A 1 86 ? -30.951 17.760 7.918 1.00 58.56 86 GLU A CA 1
ATOM 631 C C . GLU A 1 86 ? -30.955 17.919 9.456 1.00 58.56 86 GLU A C 1
ATOM 633 O O . GLU A 1 86 ? -30.795 16.924 10.182 1.00 58.56 86 GLU A O 1
ATOM 638 N N . PRO A 1 87 ? -31.136 19.147 9.982 1.00 54.25 87 PRO A N 1
ATOM 639 C CA . PRO A 1 87 ? -31.085 19.415 11.410 1.00 54.25 87 PRO A CA 1
ATOM 640 C C . PRO A 1 87 ? -32.304 18.807 12.110 1.00 54.25 87 PRO A C 1
ATOM 642 O O . PRO A 1 87 ? -33.369 19.412 12.200 1.00 54.25 87 PRO A O 1
ATOM 645 N N . VAL A 1 88 ? -32.144 17.613 12.681 1.00 58.97 88 VAL A N 1
ATOM 646 C CA . VAL A 1 88 ? -33.120 17.090 13.644 1.00 58.97 88 VAL A CA 1
ATOM 647 C C . VAL A 1 88 ? -33.059 17.966 14.907 1.00 58.97 88 VAL A C 1
ATOM 649 O O . VAL A 1 88 ? -31.973 18.142 15.475 1.00 58.97 88 VAL A O 1
ATOM 652 N N . PRO A 1 89 ? -34.189 18.539 15.365 1.00 48.75 89 PRO A N 1
ATOM 653 C CA . PRO A 1 89 ? -34.204 19.460 16.491 1.00 48.75 89 PRO A CA 1
ATOM 654 C C . PRO A 1 89 ? -33.773 18.768 17.788 1.00 48.75 89 PRO A C 1
ATOM 656 O O . PRO A 1 89 ? -34.071 17.602 18.049 1.00 48.75 89 PRO A O 1
ATOM 659 N N . LYS A 1 90 ? -33.063 19.534 18.621 1.00 60.16 90 LYS A N 1
ATOM 660 C CA . LYS A 1 90 ? -32.569 19.146 19.946 1.00 60.16 90 LYS A CA 1
ATOM 661 C C . LYS A 1 90 ? -33.742 18.785 20.871 1.00 60.16 90 LYS A C 1
ATOM 663 O O . LYS A 1 90 ? -34.285 19.644 21.557 1.00 60.16 90 LYS A O 1
ATOM 668 N N . GLY A 1 91 ? -34.096 17.503 20.912 1.00 54.34 91 GLY A N 1
ATOM 669 C CA . GLY A 1 91 ? -35.073 16.913 21.826 1.00 54.34 91 GLY A CA 1
ATOM 670 C C . GLY A 1 91 ? -34.458 15.766 22.630 1.00 54.34 91 GLY A C 1
ATOM 671 O O . GLY A 1 91 ? -33.661 14.980 22.127 1.00 54.34 91 GLY A O 1
ATOM 672 N N . LYS A 1 92 ? -34.788 15.698 23.919 1.00 51.78 92 LYS A N 1
ATOM 673 C CA . LYS A 1 92 ? -34.248 14.757 24.909 1.00 51.78 92 LYS A CA 1
ATOM 674 C C . LYS A 1 92 ? -34.492 13.279 24.503 1.00 51.78 92 LYS A C 1
ATOM 676 O O . LYS A 1 92 ? -35.633 12.875 24.368 1.00 51.78 92 LYS A O 1
ATOM 681 N N . ARG A 1 93 ? -33.401 12.494 24.424 1.00 54.72 93 ARG A N 1
ATOM 682 C CA . ARG A 1 93 ? -33.257 11.012 24.495 1.00 54.72 93 ARG A CA 1
ATOM 683 C C . ARG A 1 93 ? -34.182 10.108 23.645 1.00 54.72 93 ARG A C 1
ATOM 685 O O . ARG A 1 93 ? -35.298 9.816 24.044 1.00 54.72 93 ARG A O 1
ATOM 692 N N . THR A 1 94 ? -33.581 9.417 22.668 1.00 39.53 94 THR A N 1
ATOM 693 C CA . THR A 1 94 ? -33.947 8.041 22.253 1.00 39.53 94 THR A CA 1
ATOM 694 C C . THR A 1 94 ? -32.677 7.271 21.853 1.00 39.53 94 THR A C 1
ATOM 696 O O . THR A 1 94 ? -31.980 7.726 20.943 1.00 39.53 94 THR A O 1
ATOM 699 N N . PRO A 1 95 ? -32.327 6.122 22.467 1.00 47.53 95 PRO A N 1
ATOM 700 C CA . PRO A 1 95 ? -31.239 5.281 21.985 1.00 47.53 95 PRO A CA 1
ATOM 701 C C . PRO A 1 95 ? -31.784 4.401 20.855 1.00 47.53 95 PRO A C 1
ATOM 703 O O . PRO A 1 95 ? -32.087 3.228 21.059 1.00 47.53 95 PRO A O 1
ATOM 706 N N . THR A 1 96 ? -31.964 4.977 19.665 1.00 43.53 96 THR A N 1
ATOM 707 C CA . THR A 1 96 ? -32.276 4.167 18.486 1.00 43.53 96 THR A CA 1
ATOM 708 C C . THR A 1 96 ? -30.990 3.506 17.999 1.00 43.53 96 THR A C 1
ATOM 710 O O . THR A 1 96 ? -29.976 4.158 17.740 1.00 43.53 96 THR A O 1
ATOM 713 N N . ARG A 1 97 ? -31.006 2.175 17.977 1.00 54.50 97 ARG A N 1
ATOM 714 C CA . ARG A 1 97 ? -29.921 1.335 17.483 1.00 54.50 97 ARG A CA 1
ATOM 715 C C . ARG A 1 97 ? -29.831 1.539 15.972 1.00 54.50 97 ARG A C 1
ATOM 717 O O . ARG A 1 97 ? -30.564 0.903 15.226 1.00 54.50 97 ARG A O 1
ATOM 724 N N . TYR A 1 98 ? -28.935 2.410 15.521 1.00 40.78 98 TYR A N 1
ATOM 725 C CA . TYR A 1 98 ? -28.550 2.444 14.113 1.00 40.78 98 TYR A CA 1
ATOM 726 C C . TYR A 1 98 ? -27.620 1.253 13.845 1.00 40.78 98 TYR A C 1
ATOM 728 O O . TYR A 1 98 ? -26.402 1.330 14.003 1.00 40.78 98 TYR A O 1
ATOM 736 N N . LEU A 1 99 ? -28.223 0.118 13.495 1.00 55.66 99 LEU A N 1
ATOM 737 C CA . LEU A 1 99 ? -27.563 -0.906 12.697 1.00 55.66 99 LEU A CA 1
ATOM 738 C C . LEU A 1 99 ? -27.458 -0.360 11.267 1.00 55.66 99 LEU A C 1
ATOM 740 O O . LEU A 1 99 ? -28.328 -0.613 10.447 1.00 55.66 99 LEU A O 1
ATOM 744 N N . ASP A 1 100 ? -26.414 0.408 10.968 1.00 41.25 100 ASP A N 1
ATOM 745 C CA . ASP A 1 100 ? -25.941 0.514 9.584 1.00 41.25 100 ASP A CA 1
ATOM 746 C C . ASP A 1 100 ? -24.423 0.379 9.571 1.00 41.25 100 ASP A C 1
ATOM 748 O O . ASP A 1 100 ? -23.636 1.328 9.563 1.00 41.25 100 ASP A O 1
ATOM 752 N N . SER A 1 101 ? -24.017 -0.880 9.682 1.00 44.56 101 SER A N 1
ATOM 753 C CA . SER A 1 101 ? -22.662 -1.336 9.456 1.00 44.56 101 SER A CA 1
ATOM 754 C C . SER A 1 101 ? -22.376 -1.330 7.954 1.00 44.56 101 SER A C 1
ATOM 756 O O . SER A 1 101 ? -22.342 -2.382 7.324 1.00 44.56 101 SER A O 1
ATOM 758 N N . LYS A 1 102 ? -22.077 -0.165 7.375 1.00 49.56 102 LYS A N 1
ATOM 759 C CA . LYS A 1 102 ? -21.255 -0.118 6.155 1.00 49.56 102 LYS A CA 1
ATOM 760 C C . LYS A 1 102 ? -19.787 -0.174 6.547 1.00 49.56 102 LYS A C 1
ATOM 762 O O . LYS A 1 102 ? -19.066 0.819 6.577 1.00 49.56 102 LYS A O 1
ATOM 767 N N . VAL A 1 103 ? -19.375 -1.388 6.890 1.00 52.22 103 VAL A N 1
ATOM 768 C CA . VAL A 1 103 ? -17.973 -1.792 6.954 1.00 52.22 103 VAL A CA 1
ATOM 769 C C . VAL A 1 103 ? -17.431 -1.702 5.521 1.00 52.22 103 VAL A C 1
ATOM 771 O O . VAL A 1 103 ? -18.016 -2.326 4.634 1.00 52.22 103 VAL A O 1
ATOM 774 N N . PRO A 1 104 ? -16.358 -0.947 5.227 1.00 47.41 104 PRO A N 1
ATOM 775 C CA . PRO A 1 104 ? -15.697 -1.092 3.943 1.00 47.41 104 PRO A CA 1
ATOM 776 C C . PRO A 1 104 ? -15.086 -2.494 3.897 1.00 47.41 104 PRO A C 1
ATOM 778 O O . PRO A 1 104 ? -14.178 -2.823 4.662 1.00 47.41 104 PRO A O 1
ATOM 781 N N . SER A 1 105 ? -15.622 -3.330 3.010 1.00 53.09 105 SER A N 1
ATOM 782 C CA . SER A 1 105 ? -15.113 -4.656 2.676 1.00 53.09 105 SER A CA 1
ATOM 783 C C . SER A 1 105 ? -13.643 -4.585 2.269 1.00 53.09 105 SER A C 1
ATOM 785 O O . SER A 1 105 ? -13.310 -4.367 1.107 1.00 53.09 105 SER A O 1
ATOM 787 N N . LYS A 1 106 ? -12.746 -4.789 3.235 1.00 56.19 106 LYS A N 1
ATOM 788 C CA . LYS A 1 106 ? -11.393 -5.297 3.003 1.00 56.19 106 LYS A CA 1
ATOM 789 C C . LYS A 1 106 ? -10.826 -5.854 4.305 1.00 56.19 106 LYS A C 1
ATOM 791 O O . LYS A 1 106 ? -10.215 -5.130 5.083 1.00 56.19 106 LYS A O 1
ATOM 796 N N . ARG A 1 107 ? -11.042 -7.157 4.513 1.00 56.38 107 ARG A N 1
ATOM 797 C CA . ARG A 1 107 ? -10.012 -8.175 4.806 1.00 56.38 107 ARG A CA 1
ATOM 798 C C . ARG A 1 107 ? -10.685 -9.489 5.212 1.00 56.38 107 ARG A C 1
ATOM 800 O O . ARG A 1 107 ? -11.065 -9.686 6.358 1.00 56.38 107 ARG A O 1
ATOM 807 N N . LEU A 1 108 ? -10.787 -10.397 4.245 1.00 48.34 108 LEU A N 1
ATOM 808 C CA . LEU A 1 108 ? -10.735 -11.826 4.529 1.00 48.34 108 LEU A CA 1
ATOM 809 C C . LEU A 1 108 ? -9.307 -12.130 5.003 1.00 48.34 108 LEU A C 1
ATOM 811 O O . LEU A 1 108 ? -8.355 -11.747 4.325 1.00 48.34 108 LEU A O 1
ATOM 815 N N . ASN A 1 109 ? -9.149 -12.750 6.168 1.00 50.47 109 ASN A N 1
ATOM 816 C CA . ASN A 1 109 ? -8.682 -14.134 6.236 1.00 50.47 109 ASN A CA 1
ATOM 817 C C . ASN A 1 109 ? -8.637 -14.586 7.702 1.00 50.47 109 ASN A C 1
ATOM 819 O O . ASN A 1 109 ? -7.875 -14.066 8.514 1.00 50.47 109 ASN A O 1
ATOM 823 N N . THR A 1 110 ? -9.507 -15.544 7.995 1.00 49.53 110 THR A N 1
ATOM 824 C CA . THR A 1 110 ? -9.459 -16.544 9.065 1.00 49.53 110 THR A CA 1
ATOM 825 C C . THR A 1 110 ? -8.132 -16.650 9.827 1.00 49.53 110 THR A C 1
ATOM 827 O O . THR A 1 110 ? -7.187 -17.290 9.375 1.00 49.53 110 THR A O 1
ATOM 830 N N . GLY A 1 111 ? -8.115 -16.094 11.037 1.00 40.62 111 GLY A N 1
ATOM 831 C CA . GLY A 1 111 ? -7.271 -16.545 12.140 1.00 40.62 111 GLY A CA 1
ATOM 832 C C . GLY A 1 111 ? -8.158 -17.262 13.147 1.00 40.62 111 GLY A C 1
ATOM 833 O O . GLY A 1 111 ? -8.544 -1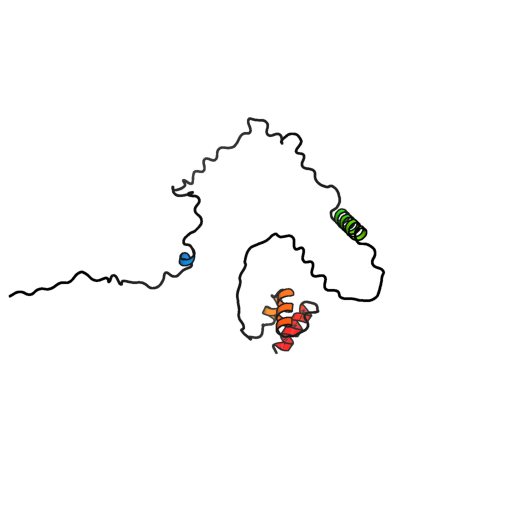6.688 14.160 1.00 40.62 111 GLY A O 1
ATOM 834 N N . ALA A 1 112 ? -8.555 -18.490 12.819 1.00 50.22 112 ALA A N 1
ATOM 835 C CA . ALA A 1 112 ? -9.161 -19.395 13.778 1.00 50.22 112 ALA A CA 1
ATOM 836 C C . ALA A 1 112 ? -8.077 -19.809 14.781 1.00 50.22 112 ALA A C 1
ATOM 838 O O . ALA A 1 112 ? -7.297 -20.717 14.522 1.00 50.22 112 ALA A O 1
ATOM 839 N N . SER A 1 113 ? -8.021 -19.135 15.926 1.00 40.72 113 SER A N 1
ATOM 840 C CA . SER A 1 113 ? -7.432 -19.692 17.141 1.00 40.72 113 SER A CA 1
ATOM 841 C C . SER A 1 113 ? -8.562 -20.009 18.110 1.00 40.72 113 SER A C 1
ATOM 843 O O . SER A 1 113 ? -8.875 -19.292 19.059 1.00 40.72 113 SER A O 1
ATOM 845 N N . SER A 1 114 ? -9.199 -21.143 17.838 1.00 50.53 114 SER A N 1
ATOM 846 C CA . SER A 1 114 ? -9.872 -21.924 18.859 1.00 50.53 114 SER A CA 1
ATOM 847 C C . SER A 1 114 ? -8.834 -22.373 19.891 1.00 50.53 114 SER A C 1
ATOM 849 O O . SER A 1 114 ? -8.203 -23.413 19.736 1.00 50.53 114 SER A O 1
ATOM 851 N N . SER A 1 115 ? -8.673 -21.605 20.964 1.00 41.94 115 SER A N 1
ATOM 852 C CA . SER A 1 115 ? -8.341 -22.182 22.263 1.00 41.94 115 SER A CA 1
ATOM 853 C C . SER A 1 115 ? -9.552 -21.978 23.162 1.00 41.94 115 SER A C 1
ATOM 855 O O . SER A 1 115 ? -9.738 -20.953 23.818 1.00 41.94 115 SER A O 1
ATOM 857 N N . ARG A 1 116 ? -10.434 -22.979 23.127 1.00 51.69 116 ARG A N 1
ATOM 858 C CA . ARG A 1 116 ? -11.251 -23.312 24.286 1.00 51.69 116 ARG A CA 1
ATOM 859 C C . ARG A 1 116 ? -10.293 -23.928 25.307 1.00 51.69 116 ARG A C 1
ATOM 861 O O . ARG A 1 116 ? -10.055 -25.128 25.278 1.00 51.69 116 ARG A O 1
ATOM 868 N N . GLN A 1 117 ? -9.747 -23.107 26.192 1.00 39.31 117 GLN A N 1
ATOM 869 C CA . GLN A 1 117 ? -9.293 -23.565 27.500 1.00 39.31 117 GLN A CA 1
ATOM 870 C C . GLN A 1 117 ? -10.242 -22.956 28.530 1.00 39.31 117 GLN A C 1
ATOM 872 O O . GLN A 1 117 ? -10.017 -21.874 29.066 1.00 39.31 117 GLN A O 1
ATOM 877 N N . GLY A 1 118 ? -11.353 -23.658 28.757 1.00 43.25 118 GLY A N 1
ATOM 878 C CA . GLY A 1 118 ? -12.086 -23.559 30.010 1.00 43.25 118 GLY A CA 1
ATOM 879 C C . GLY A 1 118 ? -11.265 -24.275 31.074 1.00 43.25 118 GLY A C 1
ATOM 880 O O . GLY A 1 118 ? -11.529 -25.431 31.380 1.00 43.25 118 GLY A O 1
ATOM 881 N N . SER A 1 119 ? -10.234 -23.600 31.571 1.00 40.62 119 SER A N 1
ATOM 882 C CA . SER A 1 119 ? -9.502 -24.007 32.763 1.00 40.62 119 SER A CA 1
ATOM 883 C C . SER A 1 119 ? -9.714 -22.899 33.778 1.00 40.62 119 SER A C 1
ATOM 885 O O . SER A 1 119 ? -9.152 -21.813 33.654 1.00 40.62 119 SER A O 1
ATOM 887 N N . SER A 1 120 ? -10.580 -23.154 34.752 1.00 48.72 120 SER A N 1
ATOM 888 C CA . SER A 1 120 ? -10.887 -22.281 35.888 1.00 48.72 120 SER A CA 1
ATOM 889 C C . SER A 1 120 ? -9.720 -22.210 36.884 1.00 48.72 120 SER A C 1
ATOM 891 O O . SER A 1 120 ? -9.909 -22.371 38.086 1.00 48.72 120 SER A O 1
ATOM 893 N N . SER A 1 121 ? -8.495 -22.023 36.394 1.00 53.28 121 SER A N 1
ATOM 894 C CA . SER A 1 121 ? -7.315 -21.797 37.222 1.00 53.28 121 SER A CA 1
ATOM 895 C C . SER A 1 121 ? -7.099 -20.293 37.317 1.00 53.28 121 SER A C 1
ATOM 897 O O . SER A 1 121 ? -6.825 -19.655 36.297 1.00 53.28 121 SER A O 1
ATOM 899 N N . GLY A 1 122 ? -7.271 -19.743 38.521 1.00 62.22 122 GLY A N 1
ATOM 900 C CA . GLY A 1 122 ? -7.139 -18.317 38.812 1.00 62.22 122 GLY A CA 1
ATOM 901 C C . GLY A 1 122 ? -5.921 -17.706 38.123 1.00 62.22 122 GLY A C 1
ATOM 902 O O . GLY A 1 122 ? -4.813 -18.247 38.165 1.00 62.22 122 GLY A O 1
ATOM 903 N N . PHE A 1 123 ? -6.138 -16.594 37.427 1.00 71.19 123 PHE A N 1
ATOM 904 C CA . PHE A 1 123 ? -5.053 -15.904 36.750 1.00 71.19 123 PHE A CA 1
ATOM 905 C C . PHE A 1 123 ? -4.132 -15.292 37.807 1.00 71.19 123 PHE A C 1
ATOM 907 O O . PHE A 1 123 ? -4.583 -14.531 38.662 1.00 71.19 123 PHE A O 1
ATOM 914 N N . SER A 1 124 ? -2.832 -15.592 37.741 1.00 81.31 124 SER A N 1
ATOM 915 C CA . SER A 1 124 ? -1.862 -14.918 38.604 1.00 81.31 124 SER A CA 1
ATOM 916 C C . SER A 1 124 ? -1.835 -13.415 38.295 1.00 81.31 124 SER A C 1
ATOM 918 O O . SER A 1 124 ? -2.102 -12.991 37.166 1.00 81.31 124 SER A O 1
ATOM 920 N N . GLU A 1 125 ? -1.483 -12.590 39.279 1.00 82.75 125 GLU A N 1
ATOM 921 C CA . GLU A 1 125 ? -1.433 -11.131 39.117 1.00 82.75 125 GLU A CA 1
ATOM 922 C C . GLU A 1 125 ? -0.523 -10.699 37.956 1.00 82.75 125 GLU A C 1
ATOM 924 O O . GLU A 1 125 ? -0.892 -9.833 37.161 1.00 82.75 125 GLU A O 1
ATOM 929 N N . GLN A 1 126 ? 0.619 -11.371 37.789 1.00 85.12 126 GLN A N 1
ATOM 930 C CA . GLN A 1 126 ? 1.539 -11.127 36.676 1.00 85.12 126 GLN A CA 1
ATOM 931 C C . GLN A 1 126 ? 0.905 -11.480 35.322 1.00 85.12 126 GLN A C 1
ATOM 933 O O . GLN A 1 126 ? 1.102 -10.772 34.333 1.00 85.12 126 GLN A O 1
ATOM 938 N N . THR A 1 127 ? 0.088 -12.538 35.276 1.00 87.44 127 THR A N 1
ATOM 939 C CA . THR A 1 127 ? -0.666 -12.909 34.073 1.00 87.44 127 THR A CA 1
ATOM 940 C C . THR A 1 127 ? -1.711 -11.849 33.737 1.00 87.44 127 THR A C 1
ATOM 942 O O . THR A 1 127 ? -1.834 -11.472 32.580 1.00 87.44 127 THR A O 1
ATOM 945 N N . LEU A 1 128 ? -2.435 -11.305 34.719 1.00 89.81 128 LEU A N 1
ATOM 946 C CA . LEU A 1 128 ? -3.422 -10.246 34.471 1.00 89.81 128 LEU A CA 1
ATOM 947 C C . LEU A 1 128 ? -2.774 -8.942 33.974 1.00 89.81 128 LEU A C 1
ATOM 949 O O . LEU A 1 128 ? -3.352 -8.244 33.137 1.00 89.81 128 LEU A O 1
ATOM 953 N N . GLN A 1 129 ? -1.564 -8.624 34.437 1.00 89.69 129 GLN A N 1
ATOM 954 C CA . GLN A 1 129 ? -0.824 -7.440 33.993 1.00 89.69 129 GLN A CA 1
ATOM 955 C C . GLN A 1 129 ? -0.337 -7.542 32.539 1.00 89.69 129 GLN A C 1
ATOM 957 O O . GLN A 1 129 ? -0.328 -6.524 31.835 1.00 89.69 129 GLN A O 1
ATOM 962 N N . SER A 1 130 ? 0.011 -8.739 32.057 1.00 92.56 130 SER A N 1
ATOM 963 C CA . SER A 1 130 ? 0.445 -8.944 30.666 1.00 92.56 130 SER A CA 1
ATOM 964 C C . SER A 1 130 ? -0.710 -8.901 29.655 1.00 92.56 130 SER A C 1
ATOM 966 O O . SER A 1 130 ? -0.488 -8.643 28.471 1.00 92.56 130 SER A O 1
ATOM 968 N N . LEU A 1 131 ? -1.957 -9.073 30.108 1.00 91.06 131 LEU A N 1
ATOM 969 C CA . LEU A 1 131 ? -3.135 -9.001 29.246 1.00 91.06 131 LEU A CA 1
ATOM 970 C C . LEU A 1 131 ? -3.450 -7.569 28.784 1.00 91.06 131 LEU A C 1
ATOM 972 O O . LEU A 1 131 ? -3.235 -6.564 29.475 1.00 91.06 131 LEU A O 1
ATOM 976 N N . THR A 1 132 ? -4.021 -7.476 27.583 1.00 94.62 132 THR A N 1
ATOM 977 C CA . THR A 1 132 ? -4.549 -6.221 27.043 1.00 94.62 132 THR A CA 1
ATOM 978 C C . THR A 1 132 ? -5.869 -5.848 27.720 1.00 94.62 132 THR A C 1
ATOM 980 O O . THR A 1 132 ? -6.596 -6.697 28.240 1.00 94.62 132 THR A O 1
ATOM 983 N N . VAL A 1 133 ? -6.224 -4.560 27.677 1.00 94.00 133 VAL A N 1
ATOM 984 C CA . VAL A 1 133 ? -7.484 -4.050 28.250 1.00 94.00 133 VAL A CA 1
ATOM 985 C C . VAL A 1 133 ? -8.705 -4.741 27.632 1.00 94.00 133 VAL A C 1
ATOM 987 O O . VAL A 1 133 ? -9.684 -5.000 28.325 1.00 94.00 133 VAL A O 1
ATOM 990 N N . GLU A 1 134 ? -8.651 -5.087 26.346 1.00 94.88 134 GLU A N 1
ATOM 991 C CA . GLU A 1 134 ? -9.723 -5.821 25.669 1.00 94.88 134 GLU A CA 1
ATOM 992 C C . GLU A 1 134 ? -9.900 -7.229 26.236 1.00 94.88 134 GLU A C 1
ATOM 994 O O . GLU A 1 134 ? -11.030 -7.638 26.513 1.00 94.88 134 GLU A O 1
ATOM 999 N N . ARG A 1 135 ? -8.792 -7.942 26.487 1.00 93.50 135 ARG A N 1
ATOM 1000 C CA . ARG A 1 135 ? -8.840 -9.281 27.079 1.00 93.50 135 ARG A CA 1
ATOM 1001 C C . ARG A 1 135 ? -9.325 -9.240 28.528 1.00 93.50 135 ARG A C 1
ATOM 1003 O O . ARG A 1 135 ? -10.171 -10.052 28.889 1.00 93.50 135 ARG A O 1
ATOM 1010 N N . LEU A 1 136 ? -8.890 -8.257 29.318 1.00 94.12 136 LEU A N 1
ATOM 1011 C CA . LEU A 1 136 ? -9.391 -8.040 30.684 1.00 94.12 136 LEU A CA 1
ATOM 1012 C C . LEU A 1 136 ? -10.899 -7.742 30.701 1.00 94.12 136 LEU A C 1
ATOM 1014 O O . LEU A 1 136 ? -11.640 -8.303 31.505 1.00 94.12 136 LEU A O 1
ATOM 1018 N N . ARG A 1 137 ? -11.389 -6.911 29.772 1.00 94.19 137 ARG A N 1
ATOM 1019 C CA . ARG A 1 137 ? -12.829 -6.639 29.625 1.00 94.19 137 ARG A CA 1
ATOM 1020 C C . ARG A 1 137 ? -13.619 -7.874 29.200 1.00 94.19 137 ARG A C 1
ATOM 1022 O O . ARG A 1 137 ? -14.765 -8.006 29.619 1.00 94.19 137 ARG A O 1
ATOM 1029 N N . ALA A 1 138 ? -13.045 -8.743 28.369 1.00 94.25 138 ALA A N 1
ATOM 1030 C CA . ALA A 1 138 ? -13.679 -10.000 27.980 1.00 94.25 138 ALA A CA 1
ATOM 1031 C C . ALA A 1 138 ? -13.828 -10.941 29.184 1.00 94.25 138 ALA A C 1
ATOM 1033 O O . ALA A 1 138 ? -14.935 -11.410 29.430 1.00 94.25 138 ALA A O 1
ATOM 1034 N N . LEU A 1 139 ? -12.766 -11.116 29.979 1.00 91.69 139 LEU A N 1
ATOM 1035 C CA . LEU A 1 139 ? -12.803 -11.937 31.196 1.00 91.69 139 LEU A CA 1
ATOM 1036 C C . LEU A 1 139 ? -13.802 -11.394 32.231 1.00 91.69 139 LEU A C 1
ATOM 1038 O O . LEU A 1 139 ? -14.545 -12.161 32.834 1.00 91.69 139 LEU A O 1
ATOM 1042 N N . LEU A 1 140 ? -13.882 -10.070 32.403 1.00 93.19 140 LEU A N 1
ATOM 1043 C CA . LEU A 1 140 ? -14.890 -9.461 33.279 1.00 93.19 140 LEU A CA 1
ATOM 1044 C C . LEU A 1 140 ? -16.316 -9.706 32.772 1.00 93.19 140 LEU A C 1
ATOM 1046 O O . LEU A 1 140 ? -17.181 -10.044 33.568 1.00 93.19 140 LEU A O 1
ATOM 1050 N N . LYS A 1 141 ? -16.567 -9.585 31.461 1.00 93.19 141 LYS A N 1
ATOM 1051 C CA . LYS A 1 141 ? -17.889 -9.869 30.874 1.00 93.19 141 LYS A CA 1
ATOM 1052 C C . LYS A 1 141 ? -18.289 -11.335 31.020 1.00 93.19 141 LYS A C 1
ATOM 1054 O O . LYS A 1 141 ? -19.450 -11.604 31.299 1.00 93.19 141 LYS A O 1
ATOM 1059 N N . GLU A 1 142 ? -17.344 -12.251 30.836 1.00 89.31 142 GLU A N 1
ATOM 1060 C CA . GLU A 1 142 ? -17.557 -13.691 31.010 1.00 89.31 142 GLU A CA 1
ATOM 1061 C C . GLU A 1 142 ? -17.960 -14.029 32.452 1.00 89.31 142 GLU A C 1
ATOM 1063 O O . GLU A 1 142 ? -18.848 -14.845 32.669 1.00 89.31 142 GLU A O 1
ATOM 1068 N N . ARG A 1 143 ? -17.387 -13.318 33.430 1.00 88.12 143 ARG A N 1
ATOM 1069 C CA . ARG A 1 143 ? -17.720 -13.437 34.859 1.00 88.12 143 ARG A CA 1
ATOM 1070 C C . ARG A 1 143 ? -18.901 -12.565 35.309 1.00 88.12 143 ARG A C 1
ATOM 1072 O O . ARG A 1 143 ? -19.178 -12.482 36.499 1.00 88.12 143 ARG A O 1
ATOM 1079 N N . GLY A 1 144 ? -19.576 -11.864 34.393 1.00 89.06 144 GLY A N 1
ATOM 1080 C CA . GLY A 1 144 ? -20.697 -10.973 34.725 1.00 89.06 144 GLY A CA 1
ATOM 1081 C C . GLY A 1 144 ? -20.314 -9.690 35.483 1.00 89.06 144 GLY A C 1
ATOM 1082 O O . GLY A 1 144 ? -21.183 -9.008 36.023 1.00 89.06 144 GLY A O 1
ATOM 1083 N N . LEU A 1 145 ? -19.030 -9.326 35.514 1.00 89.19 145 LEU A N 1
ATOM 1084 C CA . LEU A 1 145 ? -18.503 -8.130 36.173 1.00 89.19 145 LEU A CA 1
ATOM 1085 C C . LEU A 1 145 ? -18.469 -6.914 35.2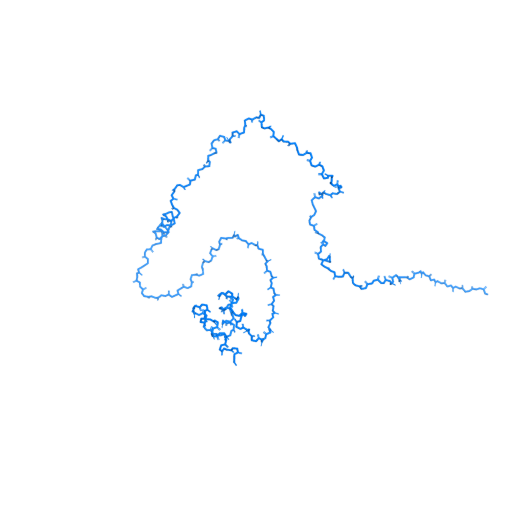30 1.00 89.19 145 LEU A C 1
ATOM 1087 O O . LEU A 1 145 ? -18.382 -7.022 34.005 1.00 89.19 145 LEU A O 1
ATOM 1091 N N . SER A 1 146 ? -18.492 -5.710 35.809 1.00 89.50 146 SER A N 1
ATOM 1092 C CA . SER A 1 146 ? -18.474 -4.454 35.045 1.00 89.50 146 SER A CA 1
ATOM 1093 C C . SER A 1 146 ? -17.137 -4.231 34.307 1.00 89.50 146 SER A C 1
ATOM 1095 O O . SER A 1 146 ? -16.095 -4.112 34.961 1.00 89.50 146 SER A O 1
ATOM 1097 N N . PRO A 1 147 ? -17.143 -4.057 32.964 1.00 89.38 147 PRO A N 1
ATOM 1098 C CA . PRO A 1 147 ? -15.932 -3.835 32.163 1.00 89.38 147 PRO A CA 1
ATOM 1099 C C . PRO A 1 147 ? -15.489 -2.358 32.090 1.00 89.38 147 PRO A C 1
ATOM 1101 O O . PRO A 1 147 ? -14.667 -1.996 31.242 1.00 89.38 147 PRO A O 1
ATOM 1104 N N . LYS A 1 148 ? -16.060 -1.470 32.915 1.00 89.81 148 LYS A N 1
ATOM 1105 C CA . LYS A 1 148 ? -15.763 -0.025 32.902 1.00 89.81 148 LYS A CA 1
ATOM 1106 C C . LYS A 1 148 ? -14.638 0.317 33.875 1.00 89.81 148 LYS A C 1
ATOM 1108 O O . LYS A 1 148 ? -14.731 -0.051 35.035 1.00 89.81 148 LYS A O 1
ATOM 11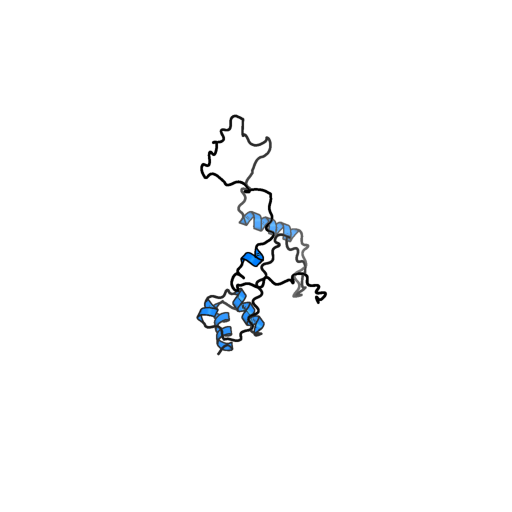13 N N . GLY A 1 149 ? -13.622 1.051 33.433 1.00 91.38 149 GLY A N 1
ATOM 1114 C CA . GLY A 1 149 ? -12.526 1.495 34.301 1.00 91.38 149 GLY A CA 1
ATOM 1115 C C . GLY A 1 149 ? -11.177 1.554 33.592 1.00 91.38 149 GLY A C 1
ATOM 1116 O O . GLY A 1 149 ? -11.074 1.211 32.404 1.00 91.38 149 GLY A O 1
ATOM 1117 N N . ARG A 1 150 ? -10.156 1.997 34.334 1.00 92.50 150 ARG A N 1
ATOM 1118 C CA . ARG A 1 150 ? -8.737 1.917 33.941 1.00 92.50 150 ARG A CA 1
ATOM 1119 C C . ARG A 1 150 ? -8.214 0.482 34.079 1.00 92.50 150 ARG A C 1
ATOM 1121 O O . ARG A 1 150 ? -8.839 -0.336 34.744 1.00 92.50 150 ARG A O 1
ATOM 1128 N N . LYS A 1 151 ? -7.079 0.164 33.440 1.00 92.69 151 LYS A N 1
ATOM 1129 C CA . LYS A 1 151 ? -6.512 -1.201 33.409 1.00 92.69 151 LYS A CA 1
ATOM 1130 C C . LYS A 1 151 ? -6.348 -1.790 34.818 1.00 92.69 151 LYS A C 1
ATOM 1132 O O . LYS A 1 151 ? -6.766 -2.923 35.035 1.00 92.69 151 LYS A O 1
ATOM 1137 N N . ASP A 1 152 ? -5.851 -0.997 35.761 1.00 92.00 152 ASP A N 1
ATOM 1138 C CA . ASP A 1 152 ? -5.607 -1.429 37.143 1.00 92.00 152 ASP A CA 1
ATOM 1139 C C . ASP A 1 152 ? -6.907 -1.804 37.864 1.00 92.00 152 ASP A C 1
ATOM 1141 O O . ASP A 1 152 ? -6.985 -2.853 38.494 1.00 92.00 152 ASP A O 1
ATOM 1145 N N . GLU A 1 153 ? -7.980 -1.027 37.672 1.00 94.00 153 GLU A N 1
ATOM 1146 C CA . GLU A 1 153 ? -9.299 -1.336 38.240 1.00 94.00 153 GLU A CA 1
ATOM 1147 C C . GLU A 1 153 ? -9.868 -2.656 37.705 1.00 94.00 153 GLU A C 1
ATOM 1149 O O . GLU A 1 153 ? -10.547 -3.383 38.432 1.00 94.00 153 GLU A O 1
ATOM 1154 N N . LEU A 1 154 ? -9.616 -2.971 36.428 1.00 94.12 154 LEU A N 1
ATOM 1155 C CA . LEU A 1 154 ? -10.060 -4.233 35.832 1.00 94.12 154 LEU A CA 1
ATOM 1156 C C . LEU A 1 154 ? -9.298 -5.414 36.444 1.00 94.12 154 LEU A C 1
ATOM 1158 O O . LEU A 1 154 ? -9.916 -6.426 36.770 1.00 94.12 154 LEU A O 1
ATOM 1162 N N . ILE A 1 155 ? -7.983 -5.265 36.634 1.00 92.94 155 ILE A N 1
ATOM 1163 C CA . ILE A 1 155 ? -7.121 -6.282 37.251 1.00 92.94 155 ILE A CA 1
ATOM 1164 C C . ILE A 1 155 ? -7.524 -6.513 38.710 1.00 92.94 155 ILE A C 1
ATOM 1166 O O . ILE A 1 155 ? -7.722 -7.663 39.093 1.00 92.94 155 ILE A O 1
ATOM 1170 N N . SER A 1 156 ? -7.724 -5.456 39.507 1.00 91.88 156 SER A N 1
ATOM 1171 C CA . SER A 1 156 ? -8.162 -5.588 40.905 1.00 91.88 156 SER A CA 1
ATOM 1172 C C . SER A 1 156 ? -9.500 -6.319 41.027 1.00 91.88 156 SER A C 1
ATOM 1174 O O . SER A 1 156 ? -9.653 -7.167 41.900 1.00 91.88 156 SER A O 1
ATOM 1176 N N . ARG A 1 157 ? -10.465 -6.048 40.135 1.00 92.06 157 ARG A N 1
ATOM 1177 C CA . ARG A 1 157 ? -11.761 -6.754 40.135 1.00 92.06 157 ARG A CA 1
ATOM 1178 C C . ARG A 1 157 ? -11.639 -8.224 39.749 1.00 92.06 157 ARG A C 1
ATOM 1180 O O . ARG A 1 157 ? -12.329 -9.047 40.335 1.00 92.06 157 ARG A O 1
ATOM 1187 N N . LEU A 1 158 ? -10.780 -8.545 38.780 1.00 90.50 158 LEU A N 1
ATOM 1188 C CA . LEU A 1 158 ? -10.476 -9.930 38.406 1.00 90.50 158 LEU A CA 1
ATOM 1189 C C . LEU A 1 158 ? -9.811 -10.677 39.569 1.00 90.50 158 LEU A C 1
ATOM 1191 O O . LEU A 1 158 ? -10.269 -11.756 39.927 1.00 90.50 158 LEU A O 1
ATOM 1195 N N . LYS A 1 159 ? -8.823 -10.051 40.221 1.00 88.50 159 LYS A N 1
ATOM 1196 C CA . LYS A 1 159 ? -8.114 -10.596 41.386 1.00 88.50 159 LYS A CA 1
ATOM 1197 C C . LYS A 1 159 ? -9.043 -10.847 42.577 1.00 88.50 159 LYS A C 1
ATOM 1199 O O . LYS A 1 159 ? -8.994 -11.924 43.147 1.00 88.50 159 LYS A O 1
ATOM 1204 N N . ASN A 1 160 ? -9.912 -9.893 42.918 1.00 84.75 160 ASN A N 1
ATOM 1205 C CA . ASN A 1 160 ? -10.851 -10.032 44.040 1.00 84.75 160 ASN A CA 1
ATOM 1206 C C . ASN A 1 160 ? -11.923 -11.110 43.815 1.00 84.75 160 ASN A C 1
ATOM 1208 O O . ASN A 1 160 ? -12.574 -11.510 44.767 1.00 84.75 160 ASN A O 1
ATOM 1212 N N . HIS A 1 161 ? -12.155 -11.520 42.566 1.00 81.44 161 HIS A N 1
ATOM 1213 C CA . HIS A 1 161 ? -13.084 -12.597 42.223 1.00 81.44 161 HIS A CA 1
ATOM 1214 C C . HIS A 1 161 ? -12.381 -13.964 42.137 1.00 81.44 161 HIS A C 1
ATOM 1216 O O . HIS A 1 161 ? -13.040 -14.995 42.222 1.00 81.44 161 HIS A O 1
ATOM 1222 N N . ASP A 1 162 ? -11.069 -13.988 41.885 1.00 72.06 162 ASP A N 1
ATOM 1223 C CA . ASP A 1 162 ? -10.260 -15.217 41.865 1.00 72.06 162 ASP A CA 1
ATOM 1224 C C . ASP A 1 162 ? -9.726 -15.617 43.254 1.00 72.06 162 ASP A C 1
ATOM 1226 O O . ASP A 1 162 ? -9.186 -16.714 43.390 1.00 72.06 162 ASP A O 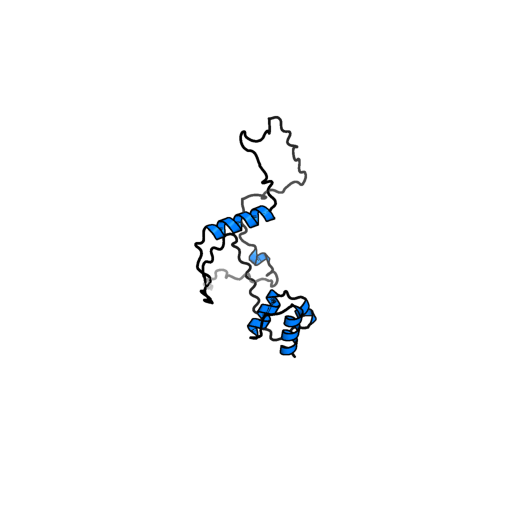1
ATOM 1230 N N . ALA A 1 163 ? -9.843 -14.729 44.248 1.00 56.88 163 ALA A N 1
ATOM 1231 C CA . ALA A 1 163 ? -9.533 -14.975 45.658 1.00 56.88 163 ALA A CA 1
ATOM 1232 C C . ALA A 1 163 ? -10.753 -15.539 46.397 1.00 56.88 163 ALA A C 1
ATOM 1234 O O . ALA A 1 163 ? -10.546 -16.436 47.242 1.00 56.88 163 ALA A O 1
#